Protein AF-H0FAS4-F1 (afdb_monomer_lite)

Sequence (81 aa):
MGEVLDLCQTRYADVVMVDEPPGKLRAVELECVARMPASRYVLEFDYRPELFSAARHWPESLVGVQKITAVRNAAEPQAYP

Foldseek 3Di:
DVVVCVQLVHDPVQKDFDADPPQFGFWIWTWRVNDPPIWIKIFGFDDDPVRHDNVSDDDCVRVVPTDGPDIDTPPDPPPDD

pLDDT: mean 84.64, std 10.94, range [40.94, 93.44]

Secondary structure (DSSP, 8-state):
-HHHHHHHT--GGGPEEEEETTTEEEEEEEEETTSSS-EEEEEEEP--GGGB-TT----HHHHHTPPEEEEEETTS-----

Radius of gyration: 12.72 Å; chains: 1; bounding box: 30×23×31 Å

Structure (mmCIF, N/CA/C/O backbone):
data_AF-H0FAS4-F1
#
_entry.id   AF-H0FAS4-F1
#
loop_
_atom_site.group_PDB
_atom_site.id
_atom_site.type_symbol
_atom_site.label_atom_id
_atom_site.label_alt_id
_atom_site.label_comp_id
_atom_site.label_asym_id
_atom_site.label_entity_id
_atom_site.label_seq_id
_atom_site.pdbx_PDB_ins_code
_atom_site.Cartn_x
_atom_site.Cartn_y
_atom_site.Cartn_z
_atom_site.occupancy
_atom_site.B_iso_or_equiv
_atom_site.auth_seq_id
_atom_site.auth_comp_id
_atom_site.auth_asym_id
_atom_site.auth_atom_id
_atom_site.pdbx_PDB_model_num
ATOM 1 N N . MET A 1 1 ? 0.225 -9.626 3.410 1.00 80.88 1 MET A N 1
ATOM 2 C CA . MET A 1 1 ? -0.632 -8.448 3.132 1.00 80.88 1 MET A CA 1
ATOM 3 C C . MET A 1 1 ? -2.115 -8.790 3.204 1.00 80.88 1 MET A C 1
ATOM 5 O O . MET A 1 1 ? -2.817 -8.121 3.948 1.00 80.88 1 MET A O 1
ATOM 9 N N . GLY A 1 2 ? -2.587 -9.828 2.496 1.00 80.00 2 GLY A N 1
ATOM 10 C CA . GLY A 1 2 ? -4.008 -10.220 2.513 1.00 80.00 2 GLY A CA 1
ATOM 11 C C . GLY A 1 2 ? -4.588 -10.406 3.922 1.00 80.00 2 GLY A C 1
ATOM 12 O O . GLY A 1 2 ? -5.640 -9.861 4.220 1.00 80.00 2 GLY A O 1
ATOM 13 N N . GLU A 1 3 ? -3.842 -11.049 4.825 1.00 81.50 3 GLU A N 1
ATOM 14 C CA . GLU A 1 3 ? -4.242 -11.203 6.235 1.00 81.50 3 GLU A CA 1
ATOM 15 C C . GLU A 1 3 ? -4.401 -9.866 6.982 1.00 81.50 3 GLU A C 1
ATOM 17 O O . GLU A 1 3 ? -5.266 -9.737 7.840 1.00 81.50 3 GLU A O 1
ATOM 22 N N . VAL A 1 4 ? -3.588 -8.852 6.658 1.00 83.62 4 VAL A N 1
ATOM 23 C CA . VAL A 1 4 ? -3.663 -7.534 7.311 1.00 83.62 4 VAL A CA 1
ATOM 24 C C . VAL A 1 4 ? -4.877 -6.756 6.815 1.00 83.62 4 VAL A C 1
ATOM 26 O O . VAL A 1 4 ? -5.563 -6.128 7.614 1.00 83.62 4 VAL A O 1
ATOM 29 N N . LEU A 1 5 ? -5.160 -6.823 5.513 1.00 85.75 5 LEU A N 1
ATOM 30 C CA . LEU A 1 5 ? -6.350 -6.214 4.921 1.00 85.75 5 LEU A CA 1
ATOM 31 C C . LEU A 1 5 ? -7.635 -6.819 5.483 1.00 85.75 5 LEU A C 1
ATOM 33 O O . LEU A 1 5 ? -8.543 -6.075 5.847 1.00 85.75 5 LEU A O 1
ATOM 37 N N . ASP A 1 6 ? -7.678 -8.144 5.625 1.00 85.81 6 ASP A N 1
ATOM 38 C CA . ASP A 1 6 ? -8.812 -8.849 6.223 1.00 85.81 6 ASP A CA 1
ATOM 39 C C . ASP A 1 6 ? -9.016 -8.443 7.692 1.00 85.81 6 ASP A C 1
ATOM 41 O O . ASP A 1 6 ? -10.110 -8.031 8.087 1.00 85.81 6 ASP A O 1
ATOM 45 N N . LEU A 1 7 ? -7.934 -8.422 8.479 1.00 85.81 7 LEU A N 1
ATOM 46 C CA . LEU A 1 7 ? -7.969 -8.007 9.884 1.00 85.81 7 LEU A CA 1
ATOM 47 C C . LEU A 1 7 ? -8.402 -6.546 10.061 1.00 85.81 7 LEU A C 1
ATOM 49 O O . LEU A 1 7 ? -9.087 -6.214 11.029 1.00 85.81 7 LEU A O 1
ATOM 53 N N . CYS A 1 8 ? -8.011 -5.673 9.136 1.00 86.62 8 CYS A N 1
ATOM 54 C CA . CYS A 1 8 ? -8.369 -4.260 9.158 1.00 86.62 8 CYS A CA 1
ATOM 55 C C . CYS A 1 8 ? -9.697 -3.930 8.471 1.00 86.62 8 CYS A C 1
ATOM 57 O O . CYS A 1 8 ? -10.155 -2.790 8.591 1.00 86.62 8 CYS A O 1
ATOM 59 N N . GLN A 1 9 ? -10.333 -4.922 7.834 1.00 87.81 9 GLN A N 1
ATOM 60 C CA . GLN A 1 9 ? -11.538 -4.772 7.013 1.00 87.81 9 GLN A CA 1
ATOM 61 C C . GLN A 1 9 ? -11.363 -3.715 5.903 1.00 87.81 9 GLN A C 1
ATOM 63 O O . GLN A 1 9 ? -12.293 -2.984 5.565 1.00 87.81 9 GLN A O 1
ATOM 68 N N . THR A 1 10 ? -10.160 -3.639 5.328 1.00 87.06 10 THR A N 1
ATOM 69 C CA . THR A 1 10 ? -9.779 -2.672 4.288 1.00 87.06 10 THR A CA 1
ATOM 70 C C . THR A 1 10 ? -9.707 -3.375 2.937 1.00 87.06 10 THR A C 1
ATOM 72 O O . THR A 1 10 ? -9.115 -4.450 2.829 1.00 87.06 10 THR A O 1
ATOM 75 N N . ARG A 1 11 ? -10.270 -2.790 1.875 1.00 88.88 11 ARG A N 1
ATOM 76 C CA . ARG A 1 11 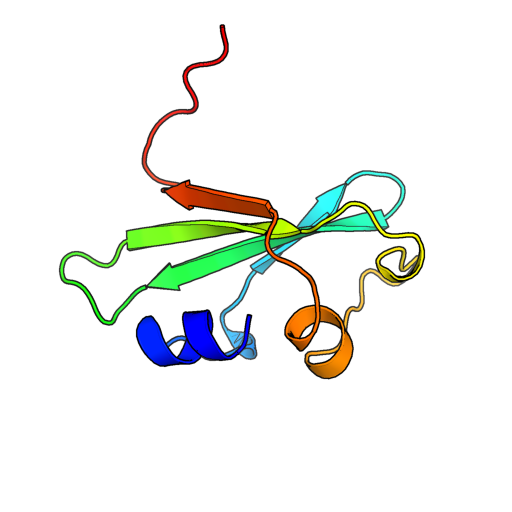? -10.142 -3.361 0.525 1.00 88.88 11 ARG A CA 1
ATOM 77 C C . ARG A 1 11 ? -8.822 -2.930 -0.094 1.00 88.88 11 ARG A C 1
ATOM 79 O O . ARG A 1 11 ? -8.341 -1.835 0.169 1.00 88.88 11 ARG A O 1
ATOM 86 N N . TYR A 1 12 ? -8.276 -3.744 -0.995 1.00 87.06 12 TYR A N 1
ATOM 87 C CA . TYR A 1 12 ? -7.049 -3.392 -1.714 1.00 87.06 12 TYR A CA 1
ATOM 88 C C . TYR A 1 12 ? -7.165 -2.067 -2.491 1.00 87.06 12 TYR A C 1
ATOM 90 O O . TYR A 1 12 ? -6.204 -1.311 -2.566 1.00 87.06 12 TYR A O 1
ATOM 98 N N . ALA A 1 13 ? -8.355 -1.752 -3.015 1.00 87.50 13 ALA A N 1
ATOM 99 C CA . ALA A 1 13 ? -8.626 -0.492 -3.711 1.00 87.50 13 ALA A CA 1
ATOM 100 C C . ALA A 1 13 ? -8.487 0.758 -2.819 1.00 87.50 13 ALA A C 1
ATOM 102 O O . ALA A 1 13 ? -8.277 1.848 -3.343 1.00 87.50 13 ALA A O 1
ATOM 103 N N . ASP A 1 14 ? -8.587 0.592 -1.499 1.00 88.94 14 ASP A N 1
ATOM 104 C CA . ASP A 1 14 ? -8.474 1.672 -0.515 1.00 88.94 14 ASP A CA 1
ATOM 105 C C . ASP A 1 14 ? -7.035 1.806 0.028 1.00 88.94 14 ASP A C 1
ATOM 107 O O . ASP A 1 14 ? -6.755 2.651 0.876 1.00 88.94 14 ASP A O 1
ATOM 111 N N . VAL A 1 15 ? -6.111 0.961 -0.445 1.00 90.81 15 VAL A N 1
ATOM 112 C CA . VAL A 1 15 ? -4.698 0.982 -0.061 1.00 90.81 15 VAL A CA 1
ATOM 113 C C . VAL A 1 15 ? -3.948 2.010 -0.896 1.00 90.81 15 VAL A C 1
ATOM 115 O O . VAL A 1 15 ? -4.010 2.010 -2.126 1.00 90.81 15 VAL A O 1
ATOM 118 N N . VAL A 1 16 ? -3.156 2.845 -0.232 1.00 91.81 16 VAL A N 1
ATOM 119 C CA . VAL A 1 16 ? -2.270 3.806 -0.889 1.00 91.81 16 VAL A CA 1
ATOM 120 C C . VAL A 1 16 ? -0.896 3.170 -1.081 1.00 91.81 16 VAL A C 1
ATOM 122 O O . VAL A 1 16 ? -0.275 2.690 -0.135 1.00 91.81 16 VAL A O 1
ATOM 125 N N . MET A 1 17 ? -0.404 3.167 -2.318 1.00 92.06 17 MET A N 1
ATOM 126 C CA . MET A 1 17 ? 0.931 2.663 -2.648 1.00 92.06 17 MET A CA 1
ATOM 127 C C . MET A 1 17 ? 1.977 3.738 -2.353 1.00 92.06 17 MET A C 1
ATOM 129 O O . MET A 1 17 ? 1.869 4.856 -2.855 1.00 92.06 17 MET A O 1
ATOM 133 N N . VAL A 1 18 ? 3.000 3.398 -1.570 1.00 91.56 18 VAL A N 1
ATOM 134 C CA . VAL A 1 18 ? 4.106 4.302 -1.235 1.00 91.56 18 VAL A CA 1
ATOM 135 C C . VAL A 1 18 ? 5.353 3.839 -1.971 1.00 91.56 18 VAL A C 1
ATOM 137 O O . VAL A 1 18 ? 5.927 2.787 -1.664 1.00 91.56 18 VAL A O 1
ATOM 140 N N . ASP A 1 19 ? 5.777 4.628 -2.953 1.00 91.19 19 ASP A N 1
ATOM 141 C CA . ASP A 1 19 ? 6.968 4.354 -3.744 1.00 91.19 19 ASP A CA 1
ATOM 142 C C . ASP A 1 19 ? 8.167 5.222 -3.344 1.00 91.19 19 ASP A C 1
ATOM 144 O O . ASP A 1 19 ? 8.027 6.325 -2.819 1.00 91.19 19 ASP A O 1
ATOM 148 N N . GLU A 1 20 ? 9.362 4.705 -3.608 1.00 87.19 20 GLU A N 1
ATOM 149 C CA . GLU A 1 20 ? 10.621 5.437 -3.532 1.00 87.19 20 GLU A CA 1
ATOM 150 C C . GLU A 1 20 ? 11.192 5.652 -4.946 1.00 87.19 20 GLU A C 1
ATOM 152 O O . GLU A 1 20 ? 11.066 4.767 -5.806 1.00 87.19 20 GLU A O 1
ATOM 157 N N . PRO A 1 21 ? 11.859 6.790 -5.225 1.00 82.31 21 PRO A N 1
ATOM 158 C CA . PRO A 1 21 ? 12.618 6.955 -6.460 1.00 82.31 21 PRO A CA 1
ATOM 159 C C . PRO A 1 21 ? 13.636 5.812 -6.626 1.00 82.31 21 PRO A C 1
ATOM 161 O O . PRO A 1 21 ? 14.332 5.493 -5.663 1.00 82.31 21 PRO A O 1
ATOM 164 N N . PRO A 1 22 ? 13.762 5.191 -7.817 1.00 83.25 22 PRO A N 1
ATOM 165 C CA . PRO A 1 22 ? 13.246 5.620 -9.126 1.00 83.25 22 PRO A CA 1
ATOM 166 C C . PRO A 1 22 ? 11.852 5.082 -9.536 1.00 83.25 22 PRO A C 1
ATOM 168 O O . PRO A 1 22 ? 11.539 5.070 -10.724 1.00 83.25 22 PRO A O 1
ATOM 171 N N . GLY A 1 23 ? 11.001 4.646 -8.606 1.00 86.56 23 GLY A N 1
ATOM 172 C CA . GLY A 1 23 ? 9.676 4.068 -8.896 1.00 86.56 23 GLY A CA 1
ATOM 173 C C . GLY A 1 23 ? 9.539 2.643 -8.369 1.00 86.56 23 GLY A C 1
ATOM 174 O O . GLY A 1 23 ? 9.062 1.744 -9.062 1.00 86.56 23 GLY A O 1
ATOM 175 N N . LYS A 1 24 ? 10.030 2.409 -7.155 1.00 91.12 24 LYS A N 1
ATOM 176 C CA . LYS A 1 24 ? 9.978 1.113 -6.488 1.00 91.12 24 LYS A CA 1
ATOM 177 C C . LYS A 1 24 ? 8.961 1.150 -5.359 1.00 91.12 24 LYS A C 1
ATOM 179 O O . LYS A 1 24 ? 9.004 2.061 -4.544 1.00 91.12 24 LYS A O 1
ATOM 184 N N . LEU A 1 25 ? 8.090 0.148 -5.271 1.00 92.00 25 LEU A N 1
ATOM 185 C CA . LEU A 1 25 ? 7.172 0.029 -4.141 1.00 92.00 25 LEU A CA 1
ATOM 186 C C . LEU A 1 25 ? 7.962 -0.254 -2.864 1.00 92.00 25 LEU A C 1
ATOM 188 O O . LEU A 1 25 ? 8.636 -1.282 -2.759 1.00 92.00 25 LEU A O 1
ATOM 192 N N . ARG A 1 26 ? 7.861 0.656 -1.896 1.00 93.06 26 ARG A N 1
ATOM 193 C CA . ARG A 1 26 ? 8.540 0.555 -0.603 1.00 93.06 26 ARG A CA 1
ATOM 194 C C . ARG A 1 26 ? 7.587 0.110 0.494 1.00 93.06 26 ARG A C 1
ATOM 196 O O . ARG A 1 26 ? 7.966 -0.684 1.360 1.00 93.06 26 ARG A O 1
ATOM 203 N N . ALA A 1 27 ? 6.370 0.634 0.464 1.00 93.44 27 ALA A N 1
ATOM 204 C CA . ALA A 1 27 ? 5.365 0.382 1.475 1.00 93.44 27 ALA A CA 1
ATOM 205 C C . ALA A 1 27 ? 3.951 0.538 0.913 1.00 93.44 27 ALA A C 1
ATOM 207 O O . ALA A 1 27 ? 3.741 0.982 -0.216 1.00 93.44 27 ALA A O 1
ATOM 208 N N . VAL A 1 28 ? 2.983 0.183 1.741 1.00 93.25 28 VAL A N 1
ATOM 209 C CA . VAL A 1 28 ? 1.568 0.478 1.541 1.00 93.25 28 VAL A CA 1
ATOM 210 C C . VAL A 1 28 ? 1.014 1.139 2.783 1.00 93.25 28 VAL A C 1
ATOM 212 O O . VAL A 1 28 ? 1.347 0.741 3.897 1.00 93.25 28 VAL A O 1
ATOM 215 N N . GLU A 1 29 ? 0.154 2.124 2.595 1.00 93.06 29 GLU A N 1
ATOM 216 C CA . GLU A 1 29 ? -0.615 2.737 3.666 1.00 93.06 29 GLU A CA 1
ATOM 217 C C . GLU A 1 29 ? -2.069 2.271 3.581 1.00 93.06 29 GLU A C 1
ATOM 219 O O . GLU A 1 29 ? -2.652 2.190 2.499 1.00 93.06 29 GLU A O 1
ATOM 224 N N . LEU A 1 30 ? -2.644 1.929 4.730 1.00 92.38 30 LEU A N 1
ATOM 225 C CA . LEU A 1 30 ? -4.026 1.481 4.851 1.00 92.38 30 LEU A CA 1
ATOM 226 C C . LEU A 1 30 ? -4.678 2.078 6.096 1.00 92.38 30 LEU A C 1
ATOM 228 O O . LEU A 1 30 ? -4.032 2.261 7.130 1.00 92.38 30 LEU A O 1
ATOM 232 N N . GLU A 1 31 ? -5.979 2.332 6.017 1.00 90.81 31 GLU A N 1
ATOM 233 C CA . GLU A 1 31 ? -6.783 2.718 7.171 1.00 90.81 31 GLU A CA 1
ATOM 234 C C . GLU A 1 31 ? -7.482 1.491 7.762 1.00 90.81 31 GLU A C 1
ATOM 236 O O . GLU A 1 31 ? -8.264 0.815 7.095 1.00 90.81 31 GLU A O 1
ATOM 241 N N . CYS A 1 32 ? -7.182 1.195 9.025 1.00 88.56 32 CYS A N 1
ATOM 242 C CA . CYS A 1 32 ? -7.749 0.069 9.750 1.00 88.56 32 CYS A CA 1
ATOM 243 C C . CYS A 1 32 ? -9.049 0.487 10.432 1.00 88.56 32 CYS A C 1
ATOM 245 O O . CYS A 1 32 ? -9.031 1.085 11.512 1.00 88.56 32 CYS A O 1
ATOM 247 N N . VAL A 1 33 ? -10.174 0.164 9.794 1.00 85.56 33 VAL A N 1
ATOM 248 C CA . VAL A 1 33 ? -11.525 0.544 10.242 1.00 85.56 33 VAL A CA 1
ATOM 249 C C . VAL A 1 33 ? -12.141 -0.466 11.212 1.00 85.56 33 VAL A C 1
ATOM 251 O O . VAL A 1 33 ? -13.109 -0.154 11.900 1.00 85.56 33 VAL A O 1
ATOM 254 N N . ALA A 1 34 ? -11.549 -1.660 11.328 1.00 83.00 34 ALA A N 1
ATOM 255 C CA . ALA A 1 34 ? -11.938 -2.669 12.317 1.00 83.00 34 ALA A CA 1
ATOM 256 C C . ALA A 1 34 ? -11.707 -2.225 13.780 1.00 83.00 34 ALA A C 1
ATOM 258 O O . ALA A 1 34 ? -12.232 -2.843 14.707 1.00 83.00 34 ALA A O 1
ATOM 259 N N . ARG A 1 35 ? -10.923 -1.162 14.009 1.00 71.50 35 ARG A N 1
ATOM 260 C CA . ARG A 1 35 ? -10.692 -0.551 15.327 1.00 71.50 35 ARG A CA 1
ATOM 261 C C . ARG A 1 35 ? -11.303 0.848 15.366 1.00 71.50 35 ARG A C 1
ATOM 263 O O . ARG A 1 35 ? -11.228 1.578 14.386 1.00 71.50 35 ARG A O 1
ATOM 270 N N . MET A 1 36 ? -11.877 1.229 16.510 1.00 71.88 36 MET A N 1
ATOM 271 C CA . MET A 1 36 ? -12.355 2.594 16.754 1.00 71.88 36 MET A CA 1
ATOM 272 C C . MET A 1 36 ? -11.502 3.276 17.839 1.00 71.88 36 MET A C 1
ATOM 274 O O . MET A 1 36 ? -11.390 2.717 18.933 1.00 71.8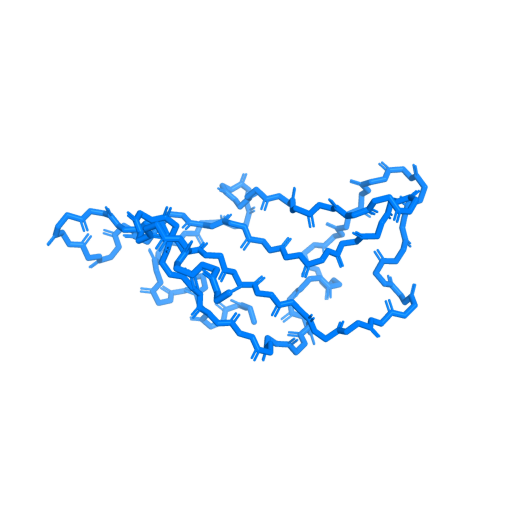8 36 MET A O 1
ATOM 278 N N . PRO A 1 37 ? -10.927 4.468 17.578 1.00 80.38 37 PRO A N 1
ATOM 279 C CA . PRO A 1 37 ? -10.958 5.196 16.305 1.00 80.38 37 PRO A CA 1
ATOM 280 C C . PRO A 1 37 ? -10.159 4.482 15.201 1.00 80.38 37 PRO A C 1
ATOM 282 O O . PRO A 1 37 ? -9.203 3.755 15.491 1.00 80.38 37 PRO A O 1
ATOM 285 N N . ALA A 1 38 ? -10.554 4.705 13.942 1.00 83.38 38 ALA A N 1
ATOM 286 C CA . ALA A 1 38 ? -9.828 4.176 12.792 1.00 83.38 38 ALA A CA 1
ATOM 287 C C . ALA A 1 38 ? -8.368 4.644 12.851 1.00 83.38 38 ALA A C 1
ATOM 289 O O . ALA A 1 38 ? -8.085 5.810 13.137 1.00 83.38 38 ALA A O 1
ATOM 290 N N . SER A 1 39 ? -7.441 3.714 12.639 1.00 87.38 39 SER A N 1
ATOM 291 C CA . SER A 1 39 ? -6.003 3.971 12.746 1.00 87.38 39 SER A CA 1
ATOM 292 C C . SER A 1 39 ? -5.332 3.702 11.410 1.00 87.38 39 SER A C 1
ATOM 294 O O . SER A 1 39 ? -5.565 2.658 10.802 1.00 87.38 39 SER A O 1
ATOM 296 N N . ARG A 1 40 ? -4.490 4.630 10.953 1.00 90.06 40 ARG A N 1
ATOM 297 C CA . ARG A 1 40 ? -3.717 4.456 9.721 1.00 90.06 40 ARG 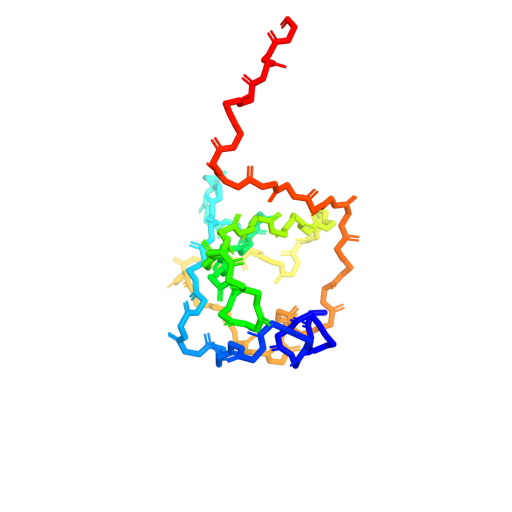A CA 1
ATOM 298 C C . ARG A 1 40 ? -2.424 3.710 10.003 1.00 90.06 40 ARG A C 1
ATOM 300 O O . ARG A 1 40 ? -1.712 4.033 10.954 1.00 90.06 40 ARG A O 1
ATOM 307 N N . TYR A 1 41 ? -2.112 2.738 9.158 1.00 89.81 41 TYR A N 1
ATOM 308 C CA . TYR A 1 41 ? -0.908 1.928 9.251 1.00 89.81 41 TYR A CA 1
ATOM 309 C C . TYR A 1 41 ? -0.126 1.969 7.948 1.00 89.81 41 TYR A C 1
ATOM 311 O O . TYR A 1 41 ? -0.703 1.895 6.868 1.00 89.81 41 TYR A O 1
ATOM 319 N N . VAL A 1 42 ? 1.196 2.017 8.071 1.00 92.19 42 VAL A N 1
ATOM 320 C CA . VAL A 1 42 ? 2.143 1.845 6.971 1.00 92.19 42 VAL A CA 1
ATOM 321 C C . VAL A 1 42 ? 2.795 0.478 7.118 1.00 92.19 42 VAL A C 1
ATOM 323 O O . VAL A 1 42 ? 3.410 0.184 8.146 1.00 92.19 42 VAL A O 1
ATOM 326 N N . LEU A 1 43 ? 2.661 -0.361 6.096 1.00 92.06 43 LEU A N 1
ATOM 327 C CA . LEU A 1 43 ? 3.307 -1.664 6.010 1.00 92.06 43 LEU A CA 1
ATOM 328 C C . LEU A 1 43 ? 4.470 -1.564 5.033 1.00 92.06 43 LEU A C 1
ATOM 330 O O . LEU A 1 43 ? 4.278 -1.389 3.832 1.00 92.06 43 LEU A O 1
ATOM 334 N N . GLU A 1 44 ? 5.681 -1.678 5.553 1.00 92.31 44 GLU A N 1
ATOM 335 C CA . GLU A 1 44 ? 6.890 -1.674 4.742 1.00 92.31 44 GLU A CA 1
ATOM 336 C C . GLU A 1 44 ? 7.185 -3.074 4.218 1.00 92.31 44 GLU A C 1
ATOM 338 O O . GLU A 1 44 ? 7.044 -4.064 4.940 1.00 92.31 44 GLU A O 1
ATOM 343 N N . PHE A 1 45 ? 7.646 -3.154 2.974 1.00 91.31 45 PHE A N 1
ATOM 344 C CA . PHE A 1 45 ? 8.047 -4.415 2.365 1.00 91.31 45 PHE A CA 1
ATOM 345 C C . PHE A 1 45 ? 9.553 -4.637 2.422 1.00 91.31 45 PHE A C 1
ATOM 347 O O . PHE A 1 45 ? 10.354 -3.707 2.549 1.00 91.31 45 PHE A O 1
ATOM 354 N N . ASP A 1 46 ? 9.937 -5.904 2.309 1.00 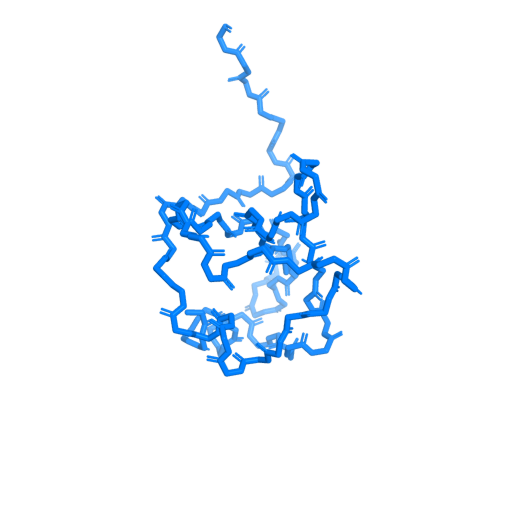88.75 46 ASP A N 1
ATOM 355 C CA . ASP A 1 46 ? 11.304 -6.308 2.002 1.00 88.75 46 ASP A CA 1
ATOM 356 C C . ASP A 1 46 ? 11.757 -5.709 0.664 1.00 88.75 46 ASP A C 1
ATOM 358 O O . ASP A 1 46 ? 11.006 -5.674 -0.315 1.00 88.75 46 ASP A O 1
ATOM 362 N N . TYR A 1 47 ? 12.994 -5.219 0.611 1.00 82.38 47 TYR A N 1
ATOM 363 C CA . TYR A 1 47 ? 13.497 -4.521 -0.567 1.00 82.38 47 TYR A CA 1
ATOM 364 C C . TYR A 1 47 ? 13.793 -5.519 -1.692 1.00 82.38 47 TYR A C 1
ATOM 366 O O . TYR A 1 47 ? 14.883 -6.077 -1.779 1.00 82.38 47 TYR A O 1
ATOM 374 N N . ARG A 1 48 ? 12.837 -5.700 -2.609 1.00 86.94 48 ARG A N 1
ATOM 375 C CA . ARG A 1 48 ? 12.932 -6.689 -3.697 1.00 86.94 48 ARG A CA 1
ATOM 376 C C . ARG A 1 48 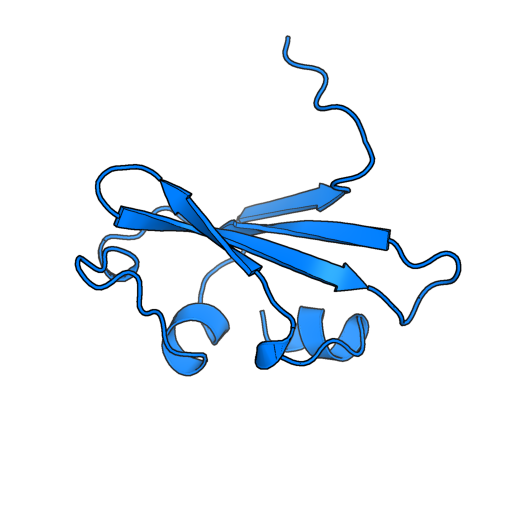? 12.929 -6.076 -5.100 1.00 86.94 48 ARG A C 1
ATOM 378 O O . ARG A 1 48 ? 12.202 -5.105 -5.304 1.00 86.94 48 ARG A O 1
ATOM 385 N N . PRO A 1 49 ? 13.756 -6.540 -6.053 1.00 86.44 49 PRO A N 1
ATOM 386 C CA . PRO A 1 49 ? 13.797 -5.983 -7.411 1.00 86.44 49 PRO A CA 1
ATOM 387 C C . PRO A 1 49 ? 12.444 -6.015 -8.134 1.00 86.44 49 PRO A C 1
ATOM 389 O O . PRO A 1 49 ? 12.124 -5.093 -8.876 1.00 86.44 49 PRO A O 1
ATOM 392 N N . GLU A 1 50 ? 11.626 -7.030 -7.865 1.00 87.81 50 GLU A N 1
ATOM 393 C CA . GLU A 1 50 ? 10.306 -7.256 -8.466 1.00 87.81 50 GLU A CA 1
ATOM 394 C C . GLU A 1 50 ? 9.283 -6.167 -8.105 1.00 87.81 50 GLU A C 1
ATOM 396 O O . GLU A 1 50 ? 8.240 -6.053 -8.744 1.00 87.81 50 GLU A O 1
ATOM 401 N N . LEU A 1 51 ? 9.582 -5.348 -7.093 1.00 89.56 51 LEU A N 1
ATOM 402 C CA . LEU A 1 51 ? 8.773 -4.200 -6.693 1.00 89.56 51 LEU A CA 1
ATOM 403 C C . LEU A 1 51 ? 9.077 -2.936 -7.503 1.00 89.56 51 LEU A C 1
ATOM 405 O O . LEU A 1 51 ? 8.440 -1.906 -7.291 1.00 89.56 51 LEU A O 1
ATOM 409 N N . PHE A 1 52 ? 10.039 -2.970 -8.421 1.00 92.06 52 PHE A N 1
ATOM 410 C CA . PHE A 1 52 ? 10.281 -1.853 -9.322 1.00 92.06 52 PHE A CA 1
ATOM 411 C C . PHE A 1 52 ? 9.258 -1.836 -10.463 1.00 92.06 52 PHE A C 1
ATOM 413 O O . PHE A 1 52 ? 9.065 -2.836 -11.151 1.00 92.06 52 PHE A O 1
ATOM 420 N N . SER A 1 53 ? 8.616 -0.689 -10.686 1.00 88.56 53 SER A N 1
ATOM 421 C CA . SER A 1 53 ? 7.658 -0.503 -11.776 1.00 88.56 53 SER A CA 1
ATOM 422 C C . SER A 1 53 ? 7.752 0.919 -12.318 1.00 88.56 53 SER A C 1
ATOM 424 O O . SER A 1 53 ? 7.345 1.875 -11.663 1.00 88.56 53 SER A O 1
ATOM 426 N N . ALA A 1 54 ? 8.234 1.069 -13.556 1.00 85.88 54 ALA A N 1
ATOM 427 C CA . ALA A 1 54 ? 8.309 2.375 -14.219 1.00 85.88 54 ALA A CA 1
ATOM 428 C C . ALA A 1 54 ? 6.923 3.030 -14.385 1.00 85.88 54 ALA A C 1
ATOM 430 O O . ALA A 1 54 ? 6.800 4.250 -14.341 1.00 85.88 54 ALA A O 1
ATOM 431 N N . ALA A 1 55 ? 5.875 2.213 -14.531 1.00 87.50 55 ALA A N 1
ATOM 432 C CA . ALA A 1 55 ? 4.488 2.661 -14.632 1.00 87.50 55 ALA A CA 1
ATOM 433 C C . ALA A 1 55 ? 3.819 2.902 -13.264 1.00 87.50 55 ALA A C 1
ATOM 435 O O . ALA A 1 55 ? 2.646 3.262 -13.234 1.00 87.50 55 ALA A O 1
ATOM 436 N N . ARG A 1 56 ? 4.530 2.673 -12.145 1.00 88.44 56 ARG A N 1
ATOM 437 C CA . ARG A 1 56 ? 4.000 2.750 -10.767 1.00 88.44 56 ARG A CA 1
ATOM 438 C C . ARG A 1 56 ? 2.716 1.942 -10.572 1.00 88.44 56 ARG A C 1
ATOM 440 O O . ARG A 1 56 ? 1.811 2.325 -9.839 1.00 88.44 56 ARG A O 1
ATOM 447 N N . HIS A 1 57 ? 2.644 0.818 -11.274 1.00 88.62 57 HIS A N 1
ATOM 448 C CA . HIS A 1 57 ? 1.530 -0.106 -11.199 1.00 88.62 57 HIS A CA 1
ATOM 449 C C . HIS A 1 57 ? 2.014 -1.398 -10.551 1.00 88.62 57 HIS A C 1
ATOM 451 O O . HIS A 1 57 ? 2.926 -2.051 -11.070 1.00 88.62 57 HIS A O 1
ATOM 457 N N . TRP A 1 58 ? 1.394 -1.745 -9.425 1.00 91.62 58 TRP A N 1
ATOM 458 C CA . TRP A 1 58 ? 1.649 -2.968 -8.675 1.00 91.62 58 TRP A CA 1
ATOM 459 C C . TRP A 1 58 ? 0.322 -3.694 -8.473 1.00 91.62 58 TRP A C 1
ATOM 461 O O . TRP A 1 58 ? -0.550 -3.156 -7.797 1.00 91.62 58 TRP A O 1
ATOM 471 N N . PRO A 1 59 ? 0.128 -4.875 -9.080 1.00 90.00 59 PRO A N 1
ATOM 472 C CA . PRO A 1 59 ? -1.111 -5.621 -8.928 1.00 90.00 59 PRO A CA 1
ATOM 473 C C . PRO A 1 59 ? -1.217 -6.232 -7.529 1.00 90.00 59 PRO A C 1
ATOM 475 O O . PRO A 1 59 ? -0.210 -6.559 -6.894 1.00 90.00 59 PRO A O 1
ATOM 478 N N . GLU A 1 60 ? -2.448 -6.480 -7.087 1.00 89.94 60 GLU A N 1
ATOM 479 C CA . GLU A 1 60 ? -2.733 -7.091 -5.785 1.00 89.94 60 GLU A CA 1
ATOM 480 C C . GLU A 1 60 ? -2.006 -8.423 -5.589 1.00 89.94 60 GLU A C 1
ATOM 482 O O . GLU A 1 60 ? -1.483 -8.680 -4.511 1.00 89.94 60 GLU A O 1
ATOM 487 N N . SER A 1 61 ? -1.887 -9.242 -6.635 1.00 89.56 61 SER A N 1
ATOM 488 C CA . SER A 1 61 ? -1.161 -10.514 -6.573 1.00 89.56 61 SER A CA 1
ATOM 489 C C . SER A 1 61 ? 0.327 -10.342 -6.252 1.00 89.56 61 SER A C 1
ATOM 491 O O . SER A 1 61 ? 0.891 -11.169 -5.540 1.00 89.56 61 SER A O 1
ATOM 493 N N . LEU A 1 62 ? 0.958 -9.263 -6.729 1.00 90.19 62 LEU A N 1
ATOM 494 C CA . LEU A 1 62 ? 2.352 -8.942 -6.425 1.00 90.19 62 LEU A CA 1
ATOM 495 C C . LEU A 1 62 ? 2.484 -8.404 -5.001 1.00 90.19 62 LEU A C 1
ATOM 497 O O . LEU A 1 62 ? 3.364 -8.847 -4.270 1.00 90.19 62 LEU A O 1
ATOM 501 N N . VAL A 1 63 ? 1.627 -7.461 -4.603 1.00 89.25 63 VAL A N 1
ATOM 502 C CA . VAL A 1 63 ? 1.674 -6.829 -3.270 1.00 89.25 63 VAL A CA 1
ATOM 503 C C . VAL A 1 63 ? 1.272 -7.820 -2.169 1.00 89.25 63 VAL A C 1
ATOM 505 O O . VAL A 1 63 ? 1.859 -7.846 -1.088 1.00 89.25 63 VAL A O 1
ATOM 508 N N . GLY A 1 64 ? 0.310 -8.689 -2.470 1.00 87.69 64 GLY A N 1
ATOM 509 C CA . GLY A 1 64 ? -0.258 -9.717 -1.603 1.00 87.69 64 GLY A CA 1
ATOM 510 C C . GLY A 1 64 ? 0.785 -10.647 -0.987 1.00 87.69 64 GLY A C 1
ATOM 511 O O . GLY A 1 64 ? 0.704 -10.961 0.206 1.00 87.69 64 GLY A O 1
ATOM 512 N N . VAL A 1 65 ? 1.773 -11.034 -1.801 1.00 88.62 65 VAL A N 1
ATOM 513 C CA . VAL A 1 65 ? 2.838 -11.991 -1.461 1.00 88.62 65 VAL A CA 1
ATOM 514 C C . VAL A 1 65 ? 4.096 -11.335 -0.890 1.00 88.62 65 VAL A C 1
ATOM 516 O O . VAL A 1 65 ? 5.039 -12.040 -0.526 1.00 88.62 65 VAL A O 1
ATOM 519 N N . GLN A 1 66 ? 4.144 -10.002 -0.808 1.00 88.81 66 GLN A N 1
ATOM 520 C CA . GLN A 1 66 ? 5.315 -9.328 -0.258 1.00 88.81 66 GLN A CA 1
ATOM 521 C C . GLN A 1 66 ? 5.455 -9.597 1.232 1.00 88.81 66 GLN A C 1
ATOM 523 O O . GLN A 1 66 ? 4.491 -9.561 2.006 1.00 88.81 66 GLN A O 1
ATOM 528 N N . LYS A 1 67 ? 6.703 -9.821 1.641 1.00 87.62 67 LYS A N 1
ATOM 529 C CA . LYS A 1 67 ? 7.051 -9.935 3.049 1.00 87.62 67 LYS A CA 1
ATOM 530 C C . LYS A 1 67 ? 7.009 -8.548 3.678 1.00 87.62 67 LYS A C 1
ATOM 532 O O . LYS A 1 67 ? 7.773 -7.669 3.283 1.00 87.62 67 LYS A O 1
ATOM 537 N N . ILE A 1 68 ? 6.141 -8.386 4.670 1.00 89.62 68 ILE A N 1
ATOM 538 C CA . ILE A 1 68 ? 6.086 -7.182 5.499 1.00 89.62 68 ILE A CA 1
ATOM 539 C C . ILE A 1 68 ? 7.266 -7.232 6.474 1.00 89.62 68 ILE A C 1
ATOM 541 O O . ILE A 1 68 ? 7.438 -8.216 7.195 1.00 89.6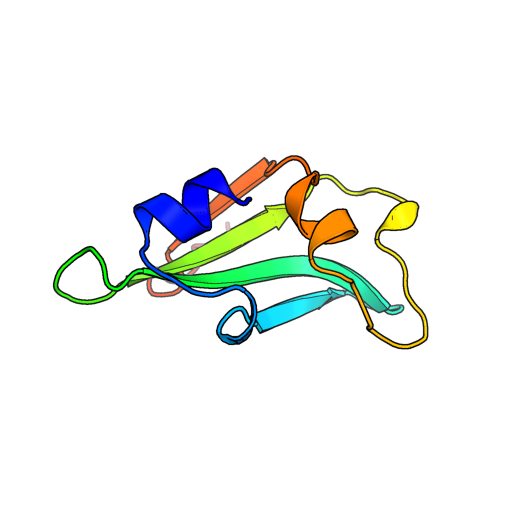2 68 ILE A O 1
ATOM 545 N N . THR A 1 69 ? 8.099 -6.197 6.467 1.00 90.25 69 THR A N 1
ATOM 546 C CA . THR A 1 69 ? 9.290 -6.081 7.324 1.00 90.25 69 THR A CA 1
ATOM 547 C C . THR A 1 69 ? 9.068 -5.150 8.505 1.00 90.25 69 THR A C 1
ATOM 549 O O . THR A 1 69 ? 9.686 -5.348 9.548 1.00 90.25 69 THR A O 1
ATOM 552 N N . ALA A 1 70 ? 8.157 -4.184 8.378 1.00 88.94 70 ALA A N 1
ATOM 553 C CA . ALA A 1 70 ? 7.745 -3.314 9.471 1.00 88.94 70 ALA A CA 1
ATOM 554 C C . ALA A 1 70 ? 6.274 -2.902 9.333 1.00 88.94 70 ALA A C 1
ATOM 556 O O . ALA A 1 70 ? 5.760 -2.748 8.227 1.00 88.94 70 ALA A O 1
ATOM 557 N N . VAL A 1 71 ? 5.621 -2.692 10.477 1.00 88.12 71 VAL A N 1
ATOM 558 C CA . VAL A 1 71 ? 4.277 -2.114 10.588 1.00 88.12 71 VAL A CA 1
ATOM 559 C C . VAL A 1 71 ? 4.390 -0.886 11.475 1.00 88.12 71 VAL A C 1
ATOM 561 O O . VAL A 1 71 ? 4.844 -0.997 12.613 1.00 88.12 71 VAL A O 1
ATOM 564 N N . ARG A 1 72 ? 4.011 0.283 10.960 1.00 86.94 72 ARG A N 1
ATOM 565 C CA . ARG A 1 72 ? 4.073 1.558 11.689 1.00 86.94 72 ARG A CA 1
ATOM 566 C C . ARG A 1 72 ? 2.694 2.189 11.747 1.00 86.94 72 ARG A C 1
ATOM 568 O O . ARG A 1 72 ? 1.947 2.097 10.778 1.00 86.94 72 ARG A O 1
ATOM 575 N N . ASN A 1 73 ? 2.361 2.845 12.852 1.00 83.81 73 ASN A N 1
ATOM 576 C CA . ASN A 1 73 ? 1.189 3.710 12.903 1.00 83.81 73 ASN A CA 1
ATOM 577 C C . ASN A 1 73 ? 1.531 5.038 12.213 1.00 83.81 73 ASN A C 1
ATOM 579 O O . ASN A 1 73 ? 2.526 5.669 12.560 1.00 83.81 73 ASN A O 1
ATOM 583 N N . ALA A 1 74 ? 0.735 5.457 11.231 1.00 79.25 74 ALA A N 1
ATOM 584 C CA . ALA A 1 74 ? 0.977 6.695 10.488 1.00 79.25 74 ALA A CA 1
ATOM 585 C C . ALA A 1 74 ? 0.656 7.961 11.308 1.00 79.25 74 ALA A C 1
ATOM 587 O O . ALA A 1 74 ? 1.066 9.056 10.932 1.00 79.25 74 ALA A O 1
ATOM 588 N N . ALA A 1 75 ? -0.086 7.826 12.415 1.00 70.31 75 ALA A N 1
ATOM 589 C CA . ALA A 1 75 ? -0.405 8.924 13.325 1.00 70.31 75 ALA A CA 1
ATOM 590 C C . ALA A 1 75 ? 0.679 9.165 14.390 1.00 70.31 75 ALA A C 1
ATOM 592 O O . ALA A 1 75 ? 0.682 10.221 15.023 1.00 70.31 75 ALA A O 1
ATOM 593 N N . GLU A 1 76 ? 1.597 8.217 14.600 1.00 61.38 76 GLU A N 1
ATOM 594 C CA . GLU A 1 76 ? 2.737 8.425 15.490 1.00 61.38 76 GLU A CA 1
ATOM 595 C C . GLU A 1 76 ? 3.839 9.178 14.728 1.00 61.38 76 GLU A C 1
ATOM 597 O O . GLU A 1 76 ? 4.315 8.685 13.700 1.00 61.38 76 GLU A O 1
ATOM 602 N N . PRO A 1 77 ? 4.262 10.376 15.185 1.00 53.44 77 PRO A N 1
ATOM 603 C CA . PRO A 1 77 ? 5.390 11.058 14.573 1.00 53.44 77 PRO A CA 1
ATOM 604 C C . PRO A 1 77 ? 6.612 10.147 14.672 1.00 53.44 77 PRO A C 1
ATOM 606 O O . PRO A 1 77 ? 6.975 9.702 15.761 1.00 53.44 77 PRO A O 1
ATOM 609 N N . GLN A 1 78 ? 7.238 9.853 13.529 1.00 52.50 78 GLN A N 1
ATOM 610 C CA . GLN A 1 78 ? 8.501 9.127 13.514 1.00 52.50 78 GLN A CA 1
ATOM 611 C C . GLN A 1 78 ? 9.512 9.927 14.337 1.00 52.50 78 GLN A C 1
ATOM 613 O O . GLN A 1 78 ? 9.988 10.974 13.901 1.00 52.50 78 GLN A O 1
ATOM 618 N N . ALA A 1 79 ? 9.824 9.445 15.539 1.00 44.22 79 ALA A N 1
ATOM 619 C CA . ALA A 1 79 ? 10.984 9.897 16.281 1.00 44.22 79 ALA A CA 1
ATOM 620 C C . ALA A 1 79 ? 12.215 9.418 15.503 1.00 44.22 79 ALA A C 1
ATOM 622 O O . ALA A 1 79 ? 12.663 8.282 15.654 1.00 44.22 79 ALA A O 1
ATOM 623 N N . TYR A 1 80 ? 12.695 10.255 14.588 1.00 40.94 80 TYR A N 1
ATOM 624 C CA . TYR A 1 80 ? 14.014 10.087 14.000 1.00 40.94 80 TYR A CA 1
ATOM 625 C C . TYR A 1 80 ? 15.053 10.311 15.113 1.00 40.94 80 TYR A C 1
ATOM 627 O O . TYR A 1 80 ? 14.968 11.344 15.784 1.00 40.94 80 TYR A O 1
ATOM 635 N N . PRO A 1 81 ? 15.979 9.367 15.363 1.00 47.75 81 PRO A N 1
ATOM 636 C CA . PRO A 1 81 ? 17.163 9.640 16.169 1.00 47.75 81 PRO A CA 1
ATOM 637 C C . PRO A 1 81 ? 18.139 10.575 15.443 1.00 47.75 81 PRO A C 1
ATOM 639 O O . PRO A 1 81 ? 18.138 10.589 14.188 1.00 47.75 81 PRO A O 1
#

Organism: NCBI:txid477184